Protein AF-A0A9D5BKA2-F1 (afdb_monomer_lite)

Structure (mmCIF, N/CA/C/O backbone):
data_AF-A0A9D5BKA2-F1
#
_entry.id   AF-A0A9D5BKA2-F1
#
loop_
_atom_site.group_PDB
_atom_site.id
_atom_site.type_symbol
_atom_site.label_atom_id
_atom_site.label_alt_id
_atom_site.label_comp_id
_atom_site.label_asym_id
_atom_site.label_entity_id
_atom_site.label_seq_id
_atom_site.pdbx_PDB_ins_code
_atom_site.Cartn_x
_atom_site.Cartn_y
_atom_site.Cartn_z
_atom_site.occupancy
_atom_site.B_iso_or_equiv
_atom_site.auth_seq_id
_atom_site.auth_comp_id
_atom_site.auth_asym_id
_atom_site.auth_atom_id
_atom_site.pdbx_PDB_model_num
ATOM 1 N N . MET A 1 1 ? -22.482 -7.334 3.522 1.00 53.81 1 MET A N 1
ATOM 2 C CA . MET A 1 1 ? -21.131 -7.820 3.884 1.00 53.81 1 MET A CA 1
ATOM 3 C C . MET A 1 1 ? -21.115 -8.220 5.360 1.00 53.81 1 MET A C 1
ATOM 5 O O . MET A 1 1 ? -22.038 -7.859 6.072 1.00 53.81 1 MET A O 1
ATOM 9 N N . VAL A 1 2 ? -20.106 -8.959 5.844 1.00 73.62 2 VAL A N 1
ATOM 10 C CA . VAL A 1 2 ? -20.026 -9.348 7.275 1.00 73.62 2 VAL A CA 1
ATOM 11 C C . VAL A 1 2 ? -19.609 -8.170 8.170 1.00 73.62 2 VAL A C 1
ATOM 13 O O . VAL A 1 2 ? -20.094 -8.058 9.287 1.00 73.62 2 VAL A O 1
ATOM 16 N N . LEU A 1 3 ? -18.772 -7.259 7.661 1.00 80.12 3 LEU A N 1
ATOM 17 C CA . LEU A 1 3 ? -18.246 -6.123 8.431 1.00 80.12 3 LEU A CA 1
ATOM 18 C C . LEU A 1 3 ? -19.264 -4.990 8.648 1.00 80.12 3 LEU A C 1
ATOM 20 O O . LEU A 1 3 ? -19.197 -4.318 9.663 1.00 80.12 3 LEU A O 1
ATOM 24 N N . GLU A 1 4 ? -20.224 -4.793 7.740 1.00 80.19 4 GLU A N 1
ATOM 25 C CA . GLU A 1 4 ? -21.201 -3.683 7.797 1.00 80.19 4 GLU A CA 1
ATOM 26 C C . GLU A 1 4 ? -22.179 -3.771 8.981 1.00 80.19 4 GLU A C 1
ATOM 28 O O . GLU A 1 4 ? -22.840 -2.790 9.300 1.00 80.19 4 GLU A O 1
ATOM 33 N N . ASN A 1 5 ? -22.285 -4.937 9.624 1.00 89.75 5 ASN A N 1
ATOM 34 C CA . ASN A 1 5 ? -23.173 -5.153 10.771 1.00 89.75 5 ASN A CA 1
ATOM 35 C C . ASN A 1 5 ? -22.469 -4.959 12.122 1.00 89.75 5 ASN A C 1
ATOM 37 O O . ASN A 1 5 ? -23.086 -5.172 13.165 1.00 89.75 5 ASN A O 1
ATOM 41 N N . LEU A 1 6 ? -21.174 -4.638 12.115 1.00 91.12 6 LEU A N 1
ATOM 42 C CA . LEU A 1 6 ? -20.388 -4.460 13.327 1.00 91.12 6 LEU A CA 1
ATOM 43 C C . LEU A 1 6 ? -20.334 -2.975 13.727 1.00 91.12 6 LEU A C 1
ATOM 45 O O . LEU A 1 6 ? -20.343 -2.109 12.852 1.00 91.12 6 LEU A O 1
ATOM 49 N N . PRO A 1 7 ? -20.240 -2.681 15.035 1.00 94.12 7 PRO A N 1
ATOM 50 C CA . PRO A 1 7 ? -19.815 -1.383 15.550 1.00 94.12 7 PRO A CA 1
ATOM 51 C C . PRO A 1 7 ? -18.541 -0.849 14.871 1.00 94.12 7 PRO A C 1
ATOM 53 O O . PRO A 1 7 ? -17.658 -1.619 14.487 1.00 94.12 7 PRO A O 1
ATOM 56 N N . GLU A 1 8 ? -18.452 0.473 14.724 1.00 89.69 8 GLU A N 1
ATOM 57 C CA . GLU A 1 8 ? -17.378 1.163 13.989 1.00 89.69 8 GLU A CA 1
ATOM 58 C C . GLU A 1 8 ? -15.977 0.886 14.559 1.00 89.69 8 GLU A C 1
ATOM 60 O O . GLU A 1 8 ? -15.025 0.667 13.807 1.00 89.69 8 GLU A O 1
ATOM 65 N N . ASP A 1 9 ? -15.862 0.811 15.882 1.00 89.94 9 ASP A N 1
ATOM 66 C CA . ASP A 1 9 ? -14.643 0.444 16.603 1.00 89.94 9 ASP A CA 1
ATOM 67 C C . ASP A 1 9 ? -14.179 -0.974 16.240 1.00 89.94 9 ASP A C 1
ATOM 69 O O . ASP A 1 9 ? -13.022 -1.177 15.869 1.00 89.94 9 ASP A O 1
ATOM 73 N N . LEU A 1 10 ? -15.097 -1.946 16.220 1.00 92.19 10 LEU A N 1
ATOM 74 C CA . LEU A 1 10 ? -14.775 -3.323 15.835 1.00 92.19 10 LEU A CA 1
ATOM 75 C C . LEU A 1 10 ? -14.386 -3.439 14.359 1.00 92.19 10 LEU A C 1
ATOM 77 O O . LEU A 1 10 ? -13.474 -4.197 14.019 1.00 92.19 10 LEU A O 1
ATOM 81 N N . VAL A 1 11 ? -15.049 -2.697 13.467 1.00 90.50 11 VAL A N 1
ATOM 82 C CA . VAL A 1 11 ? -14.658 -2.651 12.050 1.00 90.50 11 VAL A CA 1
ATOM 83 C C . VAL A 1 11 ? -13.240 -2.109 11.917 1.00 90.50 11 VAL A C 1
ATOM 85 O O . VAL A 1 11 ? -12.431 -2.704 11.202 1.00 90.50 11 VAL A O 1
ATOM 88 N N . THR A 1 12 ? -12.931 -1.026 12.626 1.00 89.19 12 THR A N 1
ATOM 89 C CA . THR A 1 12 ? -11.611 -0.389 12.623 1.00 89.19 12 THR A CA 1
ATOM 90 C C . THR A 1 12 ? -10.535 -1.353 13.112 1.00 89.19 12 THR A C 1
ATOM 92 O O . THR A 1 12 ? -9.537 -1.564 12.420 1.00 89.19 12 THR A O 1
ATOM 95 N N . ASP A 1 13 ? -10.760 -2.032 14.235 1.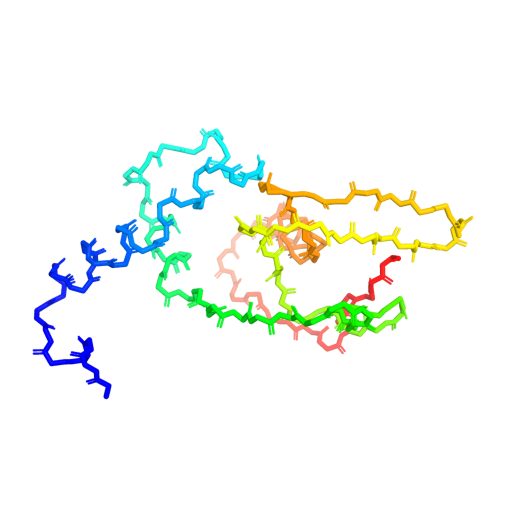00 91.12 13 ASP A N 1
ATOM 96 C CA . ASP A 1 13 ? -9.796 -2.981 14.796 1.00 91.12 13 ASP A CA 1
ATOM 97 C C . ASP A 1 13 ? -9.572 -4.196 13.886 1.00 91.12 13 ASP A C 1
ATOM 99 O O . ASP A 1 13 ? -8.431 -4.616 13.655 1.00 91.12 13 ASP A O 1
ATOM 103 N N . ILE A 1 14 ? -10.637 -4.728 13.277 1.00 92.06 14 ILE A N 1
ATOM 104 C CA . ILE A 1 14 ? -10.518 -5.805 12.286 1.00 92.06 14 ILE A CA 1
ATOM 105 C C . ILE A 1 14 ? -9.728 -5.323 11.063 1.00 92.06 14 ILE A C 1
ATOM 107 O O . ILE A 1 14 ? -8.851 -6.041 10.576 1.00 92.06 14 ILE A O 1
ATOM 111 N N . ARG A 1 15 ? -9.990 -4.109 10.564 1.00 90.94 15 ARG A N 1
ATOM 112 C CA . ARG A 1 15 ? -9.250 -3.516 9.437 1.00 90.94 15 ARG A CA 1
ATOM 113 C C . ARG A 1 15 ? -7.774 -3.336 9.782 1.00 90.94 15 ARG A C 1
ATOM 115 O O . ARG A 1 15 ? -6.929 -3.739 8.983 1.00 90.94 15 ARG A O 1
ATOM 122 N N . ARG A 1 16 ? -7.446 -2.805 10.963 1.00 91.88 16 ARG A N 1
ATOM 123 C CA . ARG A 1 16 ? -6.063 -2.683 11.457 1.00 91.88 16 ARG A CA 1
ATOM 124 C C . ARG A 1 16 ? -5.368 -4.035 11.499 1.00 91.88 16 ARG A C 1
ATOM 126 O O . ARG A 1 16 ? -4.253 -4.158 10.995 1.00 91.88 16 ARG A O 1
ATOM 133 N N . HIS A 1 17 ? -6.045 -5.068 11.995 1.00 91.12 17 HIS A N 1
ATOM 134 C CA . HIS A 1 17 ? -5.491 -6.416 12.035 1.00 91.12 17 HIS A CA 1
ATOM 135 C C . HIS A 1 17 ? -5.237 -6.998 10.633 1.00 91.12 17 HIS A C 1
ATOM 137 O O . HIS A 1 17 ? -4.142 -7.497 10.355 1.00 91.12 17 HIS A O 1
ATOM 143 N N . LEU A 1 18 ? -6.227 -6.916 9.737 1.00 90.06 18 LEU A N 1
ATOM 144 C CA . LEU A 1 18 ? -6.141 -7.437 8.366 1.00 90.06 18 LEU A CA 1
ATOM 145 C C . LEU A 1 18 ? -5.070 -6.716 7.540 1.00 90.06 18 LEU A C 1
ATOM 147 O O . LEU A 1 18 ? -4.329 -7.342 6.782 1.00 90.06 18 LEU A O 1
ATOM 151 N N . PHE A 1 19 ? -4.970 -5.401 7.712 1.00 91.94 19 PHE A N 1
ATOM 152 C CA . PHE A 1 19 ? -4.114 -4.520 6.926 1.00 91.94 19 PHE A CA 1
ATOM 153 C C . PHE A 1 19 ? -2.903 -4.011 7.723 1.00 91.94 19 PHE A C 1
ATOM 155 O O . PHE A 1 19 ? -2.324 -2.975 7.395 1.00 91.94 19 PHE A O 1
ATOM 162 N N . LYS A 1 20 ? -2.440 -4.763 8.731 1.00 89.88 20 LYS 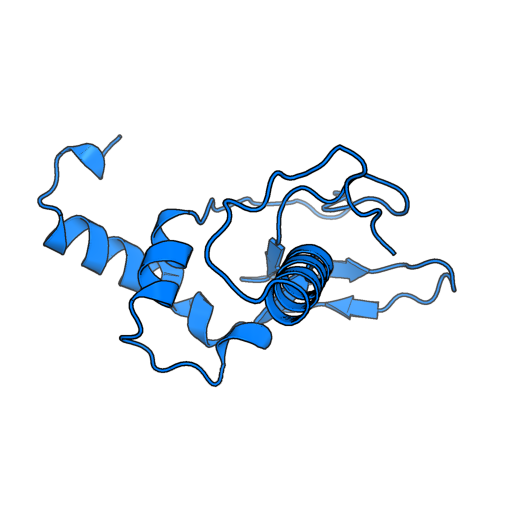A N 1
ATOM 163 C CA . LYS A 1 20 ? -1.231 -4.428 9.511 1.00 89.88 20 LYS A CA 1
ATOM 164 C C . LYS A 1 20 ? 0.031 -4.268 8.656 1.00 89.88 20 LYS A C 1
ATOM 166 O O . LYS A 1 20 ? 0.990 -3.621 9.062 1.00 89.88 20 LYS A O 1
ATOM 171 N N . PHE A 1 21 ? 0.039 -4.847 7.451 1.00 90.38 21 PHE A N 1
ATOM 172 C CA . PHE A 1 21 ? 1.151 -4.718 6.510 1.00 90.38 21 PHE A CA 1
ATOM 173 C C . PHE A 1 21 ? 1.342 -3.289 5.994 1.00 90.38 21 PHE A C 1
ATOM 175 O O . PHE A 1 21 ? 2.417 -3.001 5.486 1.00 90.38 21 PHE A O 1
ATOM 182 N N . VAL A 1 22 ? 0.343 -2.401 6.097 1.00 92.44 22 VAL A N 1
ATOM 183 C CA . VAL A 1 22 ? 0.424 -1.032 5.554 1.00 92.44 22 VAL A CA 1
ATOM 184 C C . VAL A 1 22 ? 1.672 -0.309 6.064 1.00 92.44 22 VAL A C 1
ATOM 186 O O . VAL A 1 22 ? 2.377 0.308 5.277 1.00 92.44 22 VAL A O 1
ATOM 189 N N . LYS A 1 23 ? 2.037 -0.492 7.338 1.00 91.12 23 LYS A N 1
ATOM 190 C CA . LYS A 1 23 ? 3.261 0.074 7.935 1.00 91.12 23 LYS A CA 1
ATOM 191 C C . LYS A 1 23 ? 4.569 -0.510 7.395 1.00 91.12 23 LYS A C 1
ATOM 193 O O . LYS A 1 23 ? 5.620 0.099 7.562 1.00 91.12 23 LYS A O 1
ATOM 198 N N . LYS A 1 24 ? 4.521 -1.684 6.766 1.00 91.44 24 LYS A N 1
ATOM 199 C CA . LYS A 1 24 ? 5.670 -2.291 6.083 1.00 91.44 24 LYS A CA 1
ATOM 200 C C . LYS A 1 24 ? 5.860 -1.753 4.667 1.00 91.44 24 LYS A C 1
ATOM 202 O O . LYS A 1 24 ? 6.915 -1.979 4.086 1.00 91.44 24 LYS A O 1
ATOM 207 N N . VAL A 1 25 ? 4.853 -1.082 4.103 1.00 93.12 25 VAL A N 1
ATOM 208 C CA . VAL A 1 25 ? 4.987 -0.453 2.790 1.00 93.12 25 VAL A CA 1
ATOM 209 C C . VAL A 1 25 ? 5.933 0.730 2.924 1.00 93.12 25 VAL A C 1
ATOM 211 O O . VAL A 1 25 ? 5.729 1.596 3.777 1.00 93.12 25 VAL A O 1
ATOM 214 N N . ARG A 1 26 ? 6.958 0.781 2.068 1.00 90.88 26 ARG A N 1
ATOM 215 C CA . ARG A 1 26 ? 8.059 1.750 2.175 1.00 90.88 26 ARG A CA 1
ATOM 216 C C . ARG A 1 26 ? 7.591 3.205 2.272 1.00 90.88 26 ARG A C 1
ATOM 218 O O . ARG A 1 26 ? 8.182 3.981 3.013 1.00 90.88 26 ARG A O 1
ATOM 225 N N . ILE A 1 27 ? 6.514 3.567 1.579 1.00 89.56 27 ILE A N 1
ATOM 226 C CA . ILE A 1 27 ? 6.004 4.946 1.558 1.00 89.56 27 ILE A CA 1
ATOM 227 C C . ILE A 1 27 ? 5.361 5.370 2.890 1.00 89.56 27 ILE A C 1
ATOM 229 O O . ILE A 1 27 ? 5.283 6.557 3.182 1.00 89.56 27 ILE A O 1
ATOM 233 N N . PHE A 1 28 ? 4.913 4.407 3.703 1.00 90.62 28 PHE A N 1
ATOM 234 C CA . PHE A 1 28 ? 4.245 4.641 4.988 1.00 90.62 28 PHE A CA 1
ATOM 235 C C . PHE A 1 28 ? 5.122 4.272 6.191 1.00 90.62 28 PHE A C 1
ATOM 237 O O . PHE A 1 28 ? 4.685 4.401 7.335 1.00 90.62 28 PHE A O 1
ATOM 244 N N . SER A 1 29 ? 6.357 3.802 5.974 1.00 89.56 29 SER A N 1
ATOM 245 C CA . SER A 1 29 ? 7.176 3.221 7.046 1.00 89.56 29 SER A CA 1
ATOM 246 C C . SER A 1 29 ? 7.484 4.207 8.175 1.00 89.56 29 SER A C 1
ATOM 248 O O . SER A 1 29 ? 7.588 3.799 9.332 1.00 89.56 29 SER A O 1
ATOM 250 N N . LEU A 1 30 ? 7.589 5.497 7.842 1.00 90.06 30 LEU A N 1
ATOM 251 C CA . LEU A 1 30 ? 7.913 6.587 8.767 1.00 90.06 30 LEU A CA 1
ATOM 252 C C . LEU A 1 30 ? 6.698 7.185 9.501 1.00 90.06 30 LEU A C 1
ATOM 254 O O . LEU A 1 30 ? 6.899 8.010 10.380 1.00 90.06 30 LEU A O 1
ATOM 258 N N . MET A 1 31 ? 5.465 6.810 9.149 1.00 90.56 31 MET A N 1
ATOM 259 C CA . MET A 1 31 ? 4.245 7.361 9.768 1.00 90.56 31 MET A CA 1
ATOM 260 C C . MET A 1 31 ? 3.899 6.603 11.048 1.00 90.56 31 MET A C 1
ATOM 262 O O . MET A 1 31 ? 4.022 5.386 11.029 1.00 90.56 31 MET A O 1
ATOM 266 N N . ASP A 1 32 ? 3.433 7.231 12.126 1.00 90.75 32 ASP A N 1
ATOM 267 C CA . ASP A 1 32 ? 3.075 6.490 13.349 1.00 90.75 32 ASP A CA 1
ATOM 268 C C . ASP A 1 32 ? 1.896 5.519 13.124 1.00 90.75 32 ASP A C 1
ATOM 270 O O . ASP A 1 32 ? 1.058 5.727 12.251 1.00 90.75 32 ASP A O 1
ATOM 274 N N . GLU A 1 33 ? 1.854 4.398 13.858 1.00 83.38 33 GLU A N 1
ATOM 275 C CA . GLU A 1 33 ? 0.876 3.313 13.621 1.00 83.38 33 GLU A CA 1
ATOM 276 C C . GLU A 1 33 ? -0.586 3.751 13.811 1.00 83.38 33 GLU A C 1
ATOM 278 O O . GLU A 1 33 ? -1.465 3.297 13.062 1.00 83.38 33 GLU A O 1
ATOM 283 N N . ASP A 1 34 ? -0.789 4.657 14.769 1.00 82.94 34 ASP A N 1
ATOM 284 C CA . ASP A 1 34 ? -2.077 5.208 15.194 1.00 82.94 34 ASP A CA 1
ATOM 285 C C . ASP A 1 34 ? -2.451 6.503 14.452 1.00 82.94 34 ASP A C 1
ATOM 287 O O . ASP A 1 34 ? -3.402 7.190 14.826 1.00 82.94 34 ASP A O 1
ATOM 291 N N . GLU A 1 35 ? -1.719 6.856 13.389 1.00 88.00 35 GLU A N 1
ATOM 292 C CA . GLU A 1 35 ? -2.061 8.010 12.560 1.00 88.00 35 GLU A CA 1
ATOM 293 C C . GLU A 1 35 ? -3.398 7.778 11.828 1.00 88.00 35 GLU A C 1
ATOM 295 O O . GLU A 1 35 ? -3.515 6.807 11.066 1.00 88.00 35 GLU A O 1
ATOM 300 N N . PRO A 1 36 ? -4.399 8.677 11.960 1.00 89.25 36 PRO A N 1
ATOM 301 C CA . PRO A 1 36 ? -5.735 8.500 11.373 1.00 89.25 36 PRO A CA 1
ATOM 302 C C . PRO A 1 36 ? -5.736 8.262 9.858 1.00 89.25 36 PRO A C 1
ATOM 304 O O . PRO A 1 36 ? -6.631 7.624 9.303 1.00 89.25 36 PRO A O 1
ATOM 307 N N . ILE A 1 37 ? -4.715 8.759 9.158 1.00 89.00 37 ILE A N 1
ATOM 308 C CA . ILE A 1 37 ? -4.547 8.539 7.720 1.00 89.00 37 ILE A CA 1
ATOM 309 C C . ILE A 1 37 ? -4.294 7.068 7.371 1.00 89.00 37 ILE A C 1
ATOM 311 O O . ILE A 1 37 ? -4.752 6.609 6.324 1.00 89.00 37 ILE A O 1
ATOM 315 N N . LEU A 1 38 ? -3.614 6.308 8.236 1.00 92.12 38 LEU A N 1
ATOM 316 C CA . LEU A 1 38 ? -3.404 4.880 8.017 1.00 92.12 38 LEU A CA 1
ATOM 317 C C . LEU A 1 38 ? -4.718 4.117 8.144 1.00 92.12 38 LEU A C 1
ATOM 319 O O . LEU A 1 38 ? -4.961 3.217 7.344 1.00 92.12 38 LEU A O 1
ATOM 323 N N . ASP A 1 39 ? -5.592 4.503 9.072 1.00 91.50 39 ASP A N 1
ATOM 324 C CA . ASP A 1 39 ? -6.939 3.932 9.166 1.00 91.50 39 ASP A CA 1
ATOM 325 C C . ASP A 1 39 ? -7.766 4.243 7.916 1.00 91.50 39 ASP A C 1
ATOM 327 O O . ASP A 1 39 ? -8.286 3.320 7.287 1.00 91.50 39 ASP A O 1
ATOM 331 N N . ALA A 1 40 ? -7.747 5.492 7.441 1.00 91.69 40 ALA A N 1
ATOM 332 C CA . ALA A 1 40 ? -8.410 5.871 6.191 1.00 91.69 40 ALA A CA 1
ATOM 333 C C . ALA A 1 40 ? -7.885 5.090 4.965 1.00 91.69 40 ALA A C 1
ATOM 335 O O . ALA A 1 40 ? -8.641 4.776 4.040 1.00 91.69 40 ALA A O 1
ATOM 336 N N . ILE A 1 41 ? -6.591 4.748 4.940 1.00 91.69 41 ILE A N 1
ATOM 337 C CA . ILE A 1 41 ? -6.016 3.868 3.914 1.00 91.69 41 ILE A CA 1
ATOM 338 C C . ILE A 1 41 ? -6.558 2.445 4.084 1.00 91.69 41 ILE A C 1
ATOM 340 O O . ILE A 1 41 ? -7.096 1.890 3.126 1.00 91.69 41 ILE A O 1
ATOM 344 N N . ARG A 1 42 ? -6.467 1.861 5.288 1.00 91.75 42 ARG A N 1
ATOM 345 C CA . ARG A 1 42 ? -6.937 0.495 5.605 1.00 91.75 42 ARG A CA 1
ATOM 346 C C . ARG A 1 42 ? -8.420 0.303 5.260 1.00 91.75 42 ARG A C 1
ATOM 348 O O . ARG A 1 42 ? -8.821 -0.763 4.787 1.00 91.75 42 ARG A O 1
ATOM 355 N N . GLU A 1 43 ? -9.233 1.340 5.422 1.00 89.81 43 GLU A N 1
ATOM 356 C CA . GLU A 1 43 ? -10.648 1.367 5.039 1.00 89.81 43 GLU A CA 1
ATOM 357 C C . GLU A 1 43 ? -10.890 1.313 3.522 1.00 89.81 43 GLU A C 1
ATOM 359 O O . GLU A 1 43 ? -11.901 0.766 3.068 1.00 89.81 43 GLU A O 1
ATOM 364 N N . ARG A 1 44 ? -9.958 1.826 2.716 1.00 90.69 44 ARG A N 1
ATOM 365 C CA . ARG A 1 44 ? -10.076 1.886 1.249 1.00 90.69 44 ARG A CA 1
ATOM 366 C C . ARG A 1 44 ? -9.357 0.753 0.522 1.00 90.69 44 ARG A C 1
ATOM 368 O O . ARG A 1 44 ? -9.517 0.613 -0.690 1.00 90.69 44 ARG A O 1
ATOM 375 N N . LEU A 1 45 ? -8.578 -0.062 1.232 1.00 92.25 45 LEU A N 1
ATOM 376 C CA . LEU A 1 45 ? -7.867 -1.189 0.637 1.00 92.25 45 LEU A CA 1
ATOM 377 C C . LEU A 1 45 ? -8.817 -2.292 0.165 1.00 92.25 45 LEU A C 1
ATOM 379 O O . LEU A 1 45 ? -9.738 -2.705 0.868 1.00 92.25 45 LEU A O 1
ATOM 383 N N . VAL A 1 46 ? -8.513 -2.826 -1.018 1.00 91.25 46 VAL A N 1
ATOM 384 C CA . VAL A 1 46 ? -9.176 -3.995 -1.598 1.00 91.25 46 VAL A CA 1
ATOM 385 C C . VAL A 1 46 ? -8.120 -5.057 -1.876 1.00 91.25 46 VAL A C 1
ATOM 387 O O . VAL A 1 46 ? -7.213 -4.856 -2.686 1.00 91.25 46 VAL A O 1
ATOM 390 N N . GLN A 1 47 ? -8.231 -6.207 -1.211 1.00 90.19 47 GLN A N 1
ATOM 391 C CA . GLN A 1 47 ? -7.318 -7.322 -1.438 1.00 90.19 47 GLN A CA 1
ATOM 392 C C . GLN A 1 47 ? -7.579 -7.945 -2.815 1.00 90.19 47 GLN A C 1
ATOM 394 O O . GLN A 1 47 ? -8.698 -8.340 -3.126 1.00 90.19 47 GLN A O 1
ATOM 399 N N . THR A 1 48 ? -6.533 -8.055 -3.635 1.00 93.12 48 THR A N 1
ATOM 400 C CA . THR A 1 48 ? -6.600 -8.671 -4.968 1.00 93.12 48 THR A CA 1
ATOM 401 C C . THR A 1 48 ? -5.492 -9.710 -5.107 1.00 93.12 48 THR A C 1
ATOM 403 O O . THR A 1 48 ? -4.359 -9.460 -4.703 1.00 93.12 48 THR A O 1
ATOM 406 N N . THR A 1 49 ? -5.809 -10.874 -5.679 1.00 95.31 49 THR A N 1
ATOM 407 C CA . THR A 1 49 ? -4.828 -11.936 -5.956 1.00 95.31 49 THR A CA 1
ATOM 408 C C . THR A 1 49 ? -4.587 -12.030 -7.455 1.00 95.31 49 THR A C 1
ATOM 410 O O . THR A 1 49 ? -5.538 -12.062 -8.231 1.00 95.31 49 THR A O 1
ATOM 413 N N . TYR A 1 50 ? -3.319 -12.111 -7.848 1.00 95.25 50 TYR A N 1
ATOM 414 C CA . TYR A 1 50 ? -2.898 -12.283 -9.234 1.00 95.25 50 TYR A CA 1
ATOM 415 C C . TYR A 1 50 ? -2.150 -13.606 -9.394 1.00 95.25 50 TYR A C 1
ATOM 417 O O . TYR A 1 50 ? -1.469 -14.063 -8.474 1.00 95.25 50 TYR A O 1
ATOM 425 N N . ILE A 1 51 ? -2.270 -14.212 -10.573 1.00 96.12 51 ILE A N 1
ATOM 426 C CA . ILE A 1 51 ? -1.520 -15.416 -10.946 1.00 96.12 51 ILE A CA 1
ATOM 427 C C . ILE A 1 51 ? -0.292 -15.041 -11.780 1.00 96.12 51 ILE A C 1
ATOM 429 O O . ILE A 1 51 ? -0.242 -13.964 -12.379 1.00 96.12 51 ILE A O 1
ATOM 433 N N . LYS A 1 52 ? 0.694 -15.940 -11.860 1.00 95.75 52 LYS A N 1
ATOM 434 C CA . LYS A 1 52 ? 1.900 -15.736 -12.676 1.00 95.75 52 LYS A CA 1
ATOM 435 C C . LYS A 1 52 ? 1.532 -15.357 -14.120 1.00 95.75 52 LYS A C 1
ATOM 437 O O . LYS A 1 52 ? 0.684 -16.004 -14.726 1.00 95.75 52 LYS A O 1
ATOM 442 N N . GLY A 1 53 ? 2.182 -14.322 -14.654 1.00 93.19 53 GLY A N 1
ATOM 443 C CA . GLY A 1 53 ? 1.926 -13.791 -16.001 1.00 93.19 53 GLY A CA 1
ATOM 444 C C . GLY A 1 53 ? 0.787 -12.766 -16.086 1.00 93.19 53 GLY A C 1
ATOM 445 O O . GLY A 1 53 ? 0.580 -12.184 -17.148 1.00 93.19 53 GLY A O 1
ATOM 446 N N . SER A 1 54 ? 0.067 -12.506 -14.988 1.00 95.06 54 SER A N 1
ATOM 447 C CA . SER A 1 54 ? -0.918 -11.419 -14.938 1.00 95.06 54 SER A CA 1
ATOM 448 C C . SER A 1 54 ? -0.230 -10.056 -15.005 1.00 95.06 54 SER A C 1
ATOM 450 O O . SER A 1 54 ? 0.801 -9.851 -14.367 1.00 95.06 54 SER A O 1
ATOM 452 N N . LYS A 1 55 ? -0.840 -9.102 -15.714 1.00 92.06 55 LYS A N 1
ATOM 453 C CA . LYS A 1 55 ? -0.426 -7.694 -15.691 1.00 92.06 55 LYS A CA 1
ATOM 454 C C . LYS A 1 55 ? -1.224 -6.941 -14.631 1.00 92.06 55 LYS A C 1
ATOM 456 O O . LYS A 1 55 ? -2.452 -6.979 -14.648 1.00 92.06 55 LYS A O 1
ATOM 461 N N . VAL A 1 56 ? -0.525 -6.272 -13.718 1.00 93.12 56 VAL A N 1
ATOM 462 C CA . VAL A 1 56 ? -1.142 -5.474 -12.643 1.00 93.12 56 VAL A CA 1
ATOM 463 C C . VAL A 1 56 ? -1.384 -4.038 -13.105 1.00 93.12 56 VAL A C 1
ATOM 465 O O . VAL A 1 56 ? -2.487 -3.518 -12.952 1.00 93.12 56 VAL A O 1
ATOM 468 N N . LEU A 1 57 ? -0.363 -3.439 -13.717 1.00 91.12 57 LEU A N 1
ATOM 469 C CA . LEU A 1 57 ? -0.403 -2.176 -14.450 1.00 91.12 57 LEU A CA 1
ATOM 470 C C . LEU A 1 57 ? 0.202 -2.416 -15.840 1.00 91.12 57 LEU A C 1
ATOM 472 O O . LEU A 1 57 ? 0.859 -3.433 -16.073 1.00 91.12 57 LEU A O 1
ATOM 476 N N . SER A 1 58 ? -0.084 -1.532 -16.791 1.00 88.69 58 SER A N 1
ATOM 477 C CA . SER A 1 58 ? 0.479 -1.595 -18.143 1.00 88.69 58 SER A CA 1
ATOM 478 C C . SER A 1 58 ? 1.102 -0.253 -18.478 1.00 88.69 58 SER A C 1
ATOM 480 O O . SER A 1 58 ? 0.436 0.766 -18.305 1.00 88.69 58 SER A O 1
ATOM 482 N N . GLN A 1 59 ? 2.336 -0.275 -18.980 1.00 85.19 59 GLN A N 1
ATOM 483 C CA . GLN A 1 59 ? 3.049 0.907 -19.461 1.00 85.19 59 GLN A CA 1
ATOM 484 C C . GLN A 1 59 ? 2.189 1.728 -20.430 1.00 85.19 59 GLN A C 1
ATOM 486 O O . GLN A 1 59 ? 1.493 1.165 -21.283 1.00 85.19 59 GLN A O 1
ATOM 491 N N . GLY A 1 60 ? 2.204 3.053 -20.269 1.00 82.19 60 GLY A N 1
ATOM 492 C CA . GLY A 1 60 ? 1.368 3.982 -21.037 1.00 82.19 60 GLY A CA 1
ATOM 493 C C . GLY A 1 60 ? -0.132 3.905 -20.710 1.00 82.19 60 GLY A C 1
ATOM 494 O O . GLY A 1 60 ? -0.923 4.700 -21.216 1.00 82.19 60 GLY A O 1
ATOM 495 N N . GLY A 1 61 ? -0.546 2.956 -19.868 1.00 85.75 61 GLY A N 1
ATOM 496 C CA . GLY A 1 61 ? -1.908 2.815 -19.380 1.00 85.75 61 GLY A CA 1
ATOM 497 C C . GLY A 1 61 ? -2.214 3.800 -18.259 1.00 85.75 61 GLY A C 1
ATOM 498 O O . GLY A 1 61 ? -1.323 4.243 -17.538 1.00 85.75 61 GLY A O 1
ATOM 499 N N . LEU A 1 62 ? -3.498 4.117 -18.102 1.00 87.25 62 LEU A N 1
ATOM 500 C CA . LEU A 1 62 ? -3.969 5.036 -17.075 1.00 87.25 62 LEU A CA 1
ATOM 501 C C . LEU A 1 62 ? -3.781 4.452 -15.671 1.00 87.25 62 LEU A C 1
ATOM 503 O O . LEU A 1 62 ? -4.303 3.380 -15.353 1.00 87.25 62 LEU A O 1
ATOM 507 N N . VAL A 1 63 ? -3.121 5.203 -14.805 1.00 88.81 63 VAL A N 1
ATOM 508 C CA . VAL A 1 63 ? -2.904 4.844 -13.410 1.00 88.81 63 VAL A CA 1
ATOM 509 C C . VAL A 1 63 ? -4.078 5.391 -12.613 1.00 88.81 63 VAL A C 1
ATOM 511 O O . VAL A 1 63 ? -4.289 6.596 -12.517 1.00 88.81 63 VAL A O 1
ATOM 514 N N . GLN A 1 64 ? -4.897 4.488 -12.078 1.00 86.81 64 GLN A N 1
ATOM 515 C CA . GLN A 1 64 ? -6.113 4.841 -11.330 1.00 86.81 64 GLN A CA 1
ATOM 516 C C . GLN A 1 64 ? -6.076 4.380 -9.873 1.00 86.81 64 GLN A C 1
ATOM 518 O O . GLN A 1 64 ? -6.924 4.775 -9.074 1.00 86.81 64 GLN A O 1
ATOM 523 N N . LYS A 1 65 ? -5.124 3.511 -9.529 1.00 90.88 65 LYS A N 1
ATOM 524 C CA . LYS A 1 65 ? -4.988 2.919 -8.20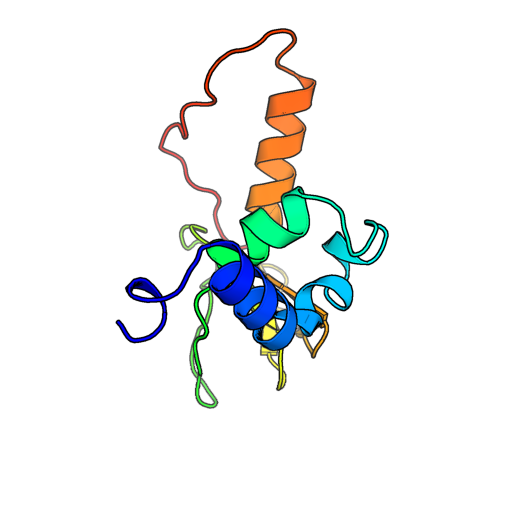2 1.00 90.88 65 LYS A CA 1
ATOM 525 C C . LYS A 1 65 ? -3.521 2.689 -7.879 1.00 90.88 65 LYS A C 1
ATOM 527 O O . LYS A 1 65 ? -2.757 2.278 -8.748 1.00 90.88 65 LYS A O 1
ATOM 532 N N . MET A 1 66 ? -3.178 2.891 -6.614 1.00 92.75 66 MET A N 1
ATOM 533 C CA . MET A 1 66 ? -1.927 2.397 -6.053 1.00 92.75 66 MET A CA 1
ATOM 534 C C . MET A 1 66 ? -2.081 0.917 -5.709 1.00 92.75 66 MET A C 1
ATOM 536 O O . MET A 1 66 ? -3.149 0.480 -5.270 1.00 92.75 66 MET A O 1
ATOM 540 N N . VAL A 1 67 ? -1.019 0.143 -5.906 1.00 94.06 67 VAL A N 1
ATOM 541 C CA . VAL A 1 67 ? -0.975 -1.279 -5.563 1.00 94.06 67 VAL A CA 1
ATOM 542 C C . VAL A 1 67 ? 0.153 -1.508 -4.575 1.00 94.06 67 VAL A C 1
ATOM 544 O O . VAL A 1 67 ? 1.288 -1.136 -4.841 1.00 94.06 67 VAL A O 1
ATOM 547 N N . PHE A 1 68 ? -0.160 -2.148 -3.452 1.00 95.06 68 PHE A N 1
ATOM 548 C CA . PHE A 1 68 ? 0.817 -2.527 -2.436 1.00 95.06 68 PHE A CA 1
ATOM 549 C C . PHE A 1 68 ? 1.071 -4.028 -2.501 1.00 95.06 68 PHE A C 1
ATOM 551 O O . PHE A 1 68 ? 0.128 -4.828 -2.488 1.00 95.06 68 PHE A O 1
ATOM 558 N N . ILE A 1 69 ? 2.339 -4.423 -2.566 1.00 95.06 69 ILE A N 1
ATOM 559 C CA . ILE A 1 69 ? 2.718 -5.828 -2.668 1.00 95.06 69 ILE A CA 1
ATOM 560 C C . ILE A 1 69 ? 2.802 -6.398 -1.254 1.00 95.06 69 ILE A C 1
ATOM 562 O O . ILE A 1 69 ? 3.735 -6.144 -0.499 1.00 95.06 69 ILE A O 1
ATOM 566 N N . VAL A 1 70 ? 1.785 -7.176 -0.887 1.00 93.06 70 VAL A N 1
ATOM 567 C CA . VAL A 1 70 ? 1.681 -7.804 0.444 1.00 93.06 70 VAL A CA 1
ATOM 568 C C . VAL A 1 70 ? 2.385 -9.155 0.487 1.00 93.06 70 VAL A C 1
ATOM 570 O O . VAL A 1 70 ? 2.842 -9.595 1.535 1.00 93.06 70 VAL A O 1
ATOM 573 N N . ARG A 1 71 ? 2.420 -9.856 -0.649 1.00 92.94 71 ARG A N 1
ATOM 574 C CA . ARG A 1 71 ? 3.037 -11.175 -0.777 1.00 92.94 71 ARG A CA 1
ATOM 575 C C . ARG A 1 71 ? 3.341 -11.472 -2.238 1.00 92.94 71 ARG A C 1
ATOM 577 O O . ARG A 1 71 ? 2.508 -11.216 -3.104 1.00 92.94 71 ARG A O 1
ATOM 584 N N . GLY A 1 72 ? 4.475 -12.121 -2.481 1.00 94.12 72 GLY A N 1
ATOM 585 C CA . GLY A 1 72 ? 4.902 -12.543 -3.814 1.00 94.12 72 GLY A CA 1
ATOM 586 C C . GLY A 1 72 ? 5.956 -11.616 -4.409 1.00 94.12 72 GLY A C 1
ATOM 587 O O . GLY A 1 72 ? 6.584 -10.840 -3.693 1.00 94.12 72 GLY A O 1
ATOM 588 N N . LYS A 1 73 ? 6.177 -11.755 -5.717 1.00 95.06 73 LYS A N 1
ATOM 589 C CA . LYS A 1 73 ? 7.132 -10.950 -6.482 1.00 95.06 73 LYS A CA 1
ATOM 590 C C . LYS A 1 73 ? 6.487 -10.491 -7.780 1.00 95.06 73 LYS A C 1
ATOM 592 O O . LYS A 1 73 ? 5.747 -11.262 -8.396 1.00 95.06 73 LYS A O 1
ATOM 597 N N . LEU A 1 74 ? 6.772 -9.258 -8.166 1.00 94.81 74 LEU A N 1
ATOM 598 C CA . LEU A 1 74 ? 6.372 -8.657 -9.431 1.00 94.81 74 LEU A CA 1
ATOM 599 C C . LEU A 1 74 ? 7.632 -8.196 -10.170 1.00 94.81 74 LEU A C 1
ATOM 601 O O . LEU A 1 74 ? 8.684 -8.001 -9.564 1.00 94.81 74 LEU A O 1
ATOM 605 N N . GLU A 1 75 ? 7.508 -8.005 -11.475 1.00 94.62 75 GLU A N 1
ATOM 606 C CA . GLU A 1 75 ? 8.518 -7.335 -12.290 1.00 94.62 75 GLU A CA 1
ATOM 607 C C . GLU A 1 75 ? 7.882 -6.076 -12.874 1.00 94.62 75 GLU A C 1
ATOM 609 O O . GLU A 1 75 ? 6.794 -6.141 -13.452 1.00 94.62 75 GLU A O 1
ATOM 614 N N . SER A 1 76 ? 8.548 -4.940 -12.692 1.00 92.00 76 SER A N 1
ATOM 615 C CA . SER A 1 76 ? 8.235 -3.697 -13.388 1.00 92.00 76 SER A CA 1
ATOM 616 C C . SER A 1 76 ? 9.160 -3.564 -14.588 1.00 92.00 76 SER A C 1
ATOM 618 O O . SER A 1 76 ? 10.352 -3.839 -14.475 1.00 92.00 76 SER A O 1
ATOM 620 N N . ILE A 1 77 ? 8.617 -3.181 -15.739 1.00 89.88 77 ILE A N 1
ATOM 621 C CA . ILE A 1 77 ? 9.377 -2.987 -16.974 1.00 89.88 77 ILE A CA 1
ATOM 622 C C . ILE A 1 77 ? 8.934 -1.644 -17.540 1.00 89.88 77 ILE A C 1
ATOM 624 O O . ILE A 1 77 ? 7.827 -1.551 -18.071 1.00 89.88 77 ILE A O 1
ATOM 628 N N . GLY A 1 78 ? 9.789 -0.635 -17.380 1.00 84.88 78 GLY A N 1
ATOM 629 C CA . GLY A 1 78 ? 9.539 0.718 -17.866 1.00 84.88 78 GLY A CA 1
ATOM 630 C C . GLY A 1 78 ? 10.051 0.941 -19.290 1.00 84.88 78 GLY A C 1
ATOM 631 O O . GLY A 1 78 ? 10.324 -0.003 -20.040 1.00 84.88 78 GLY A O 1
ATOM 632 N N . GLU A 1 79 ? 10.177 2.207 -19.691 1.00 84.50 79 GLU A N 1
ATOM 633 C CA . GLU A 1 79 ? 10.591 2.601 -21.052 1.00 84.50 79 GLU A CA 1
ATOM 634 C C . GLU A 1 79 ? 11.994 2.111 -21.428 1.00 84.50 79 GLU A C 1
ATOM 636 O O . GLU A 1 79 ? 12.242 1.744 -22.580 1.00 84.50 79 GLU A O 1
ATOM 641 N N . ASP A 1 80 ? 12.894 2.041 -20.448 1.00 86.56 80 ASP A N 1
ATOM 642 C CA . ASP A 1 80 ? 14.260 1.537 -20.605 1.00 86.56 80 ASP A CA 1
ATOM 643 C C . ASP A 1 80 ? 14.326 0.015 -20.839 1.00 86.56 80 ASP A C 1
ATOM 645 O O . ASP A 1 80 ? 15.381 -0.516 -21.194 1.00 86.56 80 ASP A O 1
ATOM 649 N N . ARG A 1 81 ? 13.188 -0.683 -20.698 1.00 87.38 81 ARG A N 1
ATOM 650 C CA . ARG A 1 81 ? 13.034 -2.140 -20.803 1.00 87.38 81 ARG A CA 1
ATOM 651 C C . ARG A 1 81 ? 13.903 -2.921 -19.819 1.00 87.38 81 ARG A C 1
ATOM 653 O O . ARG A 1 81 ? 14.149 -4.108 -20.047 1.00 87.38 81 ARG A O 1
ATOM 660 N N . ILE A 1 82 ? 14.352 -2.288 -18.737 1.00 90.06 82 ILE A N 1
ATOM 661 C CA . ILE A 1 82 ? 15.135 -2.940 -17.691 1.00 90.06 82 ILE A CA 1
ATOM 662 C C . ILE A 1 82 ? 14.160 -3.482 -16.640 1.00 90.06 82 ILE A C 1
ATOM 664 O O . ILE A 1 82 ? 13.448 -2.704 -16.005 1.00 90.06 82 ILE A O 1
ATOM 668 N N . PRO A 1 83 ? 14.097 -4.810 -16.425 1.00 90.56 83 PRO A N 1
ATOM 669 C CA . PRO A 1 83 ? 13.224 -5.368 -15.406 1.00 90.56 83 PRO A CA 1
ATOM 670 C C . PRO A 1 83 ? 13.705 -4.991 -14.004 1.00 90.56 83 PRO A C 1
ATOM 672 O O . PRO A 1 83 ? 14.837 -5.288 -13.617 1.00 90.56 83 PRO A O 1
ATOM 675 N N . VAL A 1 84 ? 12.814 -4.401 -13.214 1.00 93.00 84 VAL A N 1
ATOM 676 C CA . VAL A 1 84 ? 13.012 -4.140 -11.788 1.00 93.00 84 VAL A CA 1
ATOM 677 C C . VAL A 1 84 ? 12.156 -5.118 -10.994 1.00 93.00 84 VAL A C 1
ATOM 679 O O . VAL A 1 84 ? 10.942 -5.195 -11.172 1.00 93.00 84 VAL A O 1
ATOM 682 N N . SER A 1 85 ? 12.787 -5.885 -10.105 1.00 95.19 85 SER A N 1
ATOM 683 C CA . SER A 1 85 ? 12.072 -6.799 -9.210 1.00 95.19 85 SER A CA 1
ATOM 684 C C . SER A 1 85 ? 11.421 -6.032 -8.063 1.00 95.19 85 SER A C 1
ATOM 686 O O . SER A 1 85 ? 12.103 -5.307 -7.345 1.00 95.19 85 SER A O 1
ATOM 688 N N . LEU A 1 86 ? 10.126 -6.259 -7.858 1.00 95.19 86 LEU A N 1
ATOM 689 C CA . LEU A 1 86 ? 9.349 -5.743 -6.734 1.00 95.19 86 LEU A CA 1
ATOM 690 C C . LEU A 1 86 ? 8.888 -6.899 -5.839 1.00 95.19 86 LEU A C 1
ATOM 692 O O . LEU A 1 86 ? 8.594 -8.003 -6.308 1.00 95.19 86 LEU A O 1
ATOM 696 N N . SER A 1 87 ? 8.826 -6.654 -4.538 1.00 95.31 87 SER A N 1
ATOM 697 C CA . SER A 1 87 ? 8.626 -7.657 -3.493 1.00 95.31 87 SER A CA 1
ATOM 698 C C . SER A 1 87 ? 7.739 -7.138 -2.355 1.00 95.31 87 SER A C 1
ATOM 700 O O . SER A 1 87 ? 7.138 -6.073 -2.457 1.00 95.31 87 SER A O 1
ATOM 702 N N . GLU A 1 88 ? 7.577 -7.925 -1.287 1.00 95.19 88 GLU A N 1
ATOM 703 C CA . GLU A 1 88 ? 6.761 -7.525 -0.135 1.00 95.19 88 GLU A CA 1
ATOM 704 C C . GLU A 1 88 ? 7.228 -6.180 0.446 1.00 95.19 88 GLU A C 1
ATOM 706 O O . GLU A 1 88 ? 8.400 -6.011 0.769 1.00 95.19 88 GLU A O 1
ATOM 711 N N . GLY A 1 89 ? 6.290 -5.243 0.609 1.00 93.88 89 GLY A N 1
ATOM 712 C CA . GLY A 1 89 ? 6.558 -3.884 1.095 1.00 93.88 89 GLY A CA 1
ATOM 713 C C . GLY A 1 89 ? 6.796 -2.849 -0.011 1.00 93.88 89 GLY A C 1
ATOM 714 O O . GLY A 1 89 ? 6.750 -1.648 0.268 1.00 93.88 89 GLY A O 1
ATOM 715 N N . ASP A 1 90 ? 6.972 -3.284 -1.259 1.00 94.75 90 ASP A N 1
ATOM 716 C CA . ASP A 1 90 ? 7.047 -2.389 -2.413 1.00 94.75 90 ASP A CA 1
ATOM 717 C C . ASP A 1 90 ? 5.644 -1.978 -2.904 1.00 94.75 90 ASP A C 1
ATOM 719 O O . ASP A 1 90 ? 4.622 -2.604 -2.579 1.00 94.75 90 ASP A O 1
ATOM 723 N N . ALA A 1 91 ? 5.590 -0.904 -3.693 1.00 93.38 91 ALA A N 1
ATOM 724 C CA . ALA A 1 91 ? 4.363 -0.342 -4.245 1.00 93.38 91 ALA A CA 1
ATOM 725 C C . ALA A 1 91 ? 4.478 -0.085 -5.758 1.00 93.38 91 ALA A C 1
ATOM 727 O O . ALA A 1 91 ? 5.567 -0.039 -6.323 1.00 93.38 91 ALA A O 1
ATOM 728 N N . CYS A 1 92 ? 3.332 0.066 -6.418 1.00 92.19 92 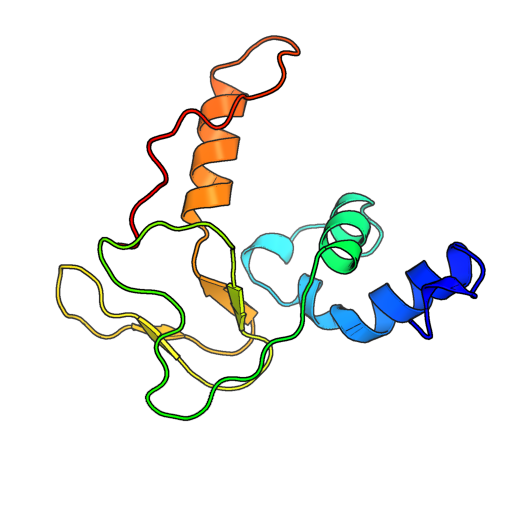CYS A N 1
ATOM 729 C CA . CYS A 1 92 ? 3.213 0.558 -7.791 1.00 92.19 92 CYS A CA 1
ATOM 730 C C . CYS A 1 92 ? 2.123 1.638 -7.844 1.00 92.19 92 CYS A C 1
ATOM 732 O O . CYS A 1 92 ? 1.178 1.594 -7.047 1.00 92.19 92 CYS A O 1
ATOM 734 N N . GLY A 1 93 ? 2.196 2.565 -8.800 1.00 90.94 93 GLY A N 1
ATOM 735 C CA . GLY A 1 93 ? 1.225 3.658 -8.910 1.00 90.94 93 GLY A CA 1
ATOM 736 C C . GLY A 1 93 ? 1.522 4.857 -7.995 1.00 90.94 93 GLY A C 1
ATOM 737 O O . GLY A 1 93 ? 0.640 5.687 -7.773 1.00 90.94 93 GLY A O 1
ATOM 738 N N . GLU A 1 94 ? 2.726 4.937 -7.414 1.00 90.62 94 GLU A N 1
ATOM 739 C CA . GLU A 1 94 ? 3.164 6.006 -6.498 1.00 90.62 94 GLU A CA 1
ATOM 740 C C . GLU A 1 94 ? 3.144 7.405 -7.132 1.00 90.62 94 GLU A C 1
ATOM 742 O O . GLU A 1 94 ? 3.043 8.409 -6.423 1.00 90.62 94 GLU A O 1
ATOM 747 N N . GLU A 1 95 ? 3.151 7.485 -8.460 1.00 87.44 95 GLU A N 1
ATOM 748 C CA . GLU A 1 95 ? 2.921 8.694 -9.241 1.00 87.44 95 GLU A CA 1
ATOM 749 C C . GLU A 1 95 ? 1.609 9.397 -8.864 1.00 87.44 95 GLU A C 1
ATOM 751 O O . GLU A 1 95 ? 1.565 10.624 -8.860 1.00 87.44 95 GLU A O 1
ATOM 756 N N . LEU A 1 96 ? 0.570 8.661 -8.444 1.00 90.38 96 LEU A N 1
ATOM 757 C CA . LEU A 1 96 ? -0.678 9.259 -7.957 1.00 90.38 96 LEU A CA 1
ATOM 758 C C . LEU A 1 96 ? -0.468 10.091 -6.690 1.00 90.38 96 LEU A C 1
ATOM 760 O O . LEU A 1 96 ? -1.032 11.180 -6.559 1.00 90.38 96 LEU A O 1
ATOM 764 N N . LEU A 1 97 ? 0.338 9.577 -5.758 1.00 88.50 97 LEU A N 1
ATOM 765 C CA . LEU A 1 97 ? 0.658 10.282 -4.524 1.00 88.50 97 LEU A CA 1
ATOM 766 C C . LEU A 1 97 ? 1.587 11.461 -4.810 1.00 88.50 97 LEU A C 1
ATOM 768 O O . LEU A 1 97 ? 1.330 12.560 -4.324 1.00 88.50 97 LEU A O 1
ATOM 772 N N . ARG A 1 98 ? 2.622 11.253 -5.634 1.00 88.62 98 ARG A N 1
ATOM 773 C CA . ARG A 1 98 ? 3.540 12.316 -6.063 1.00 88.62 98 ARG A CA 1
ATOM 774 C C . ARG A 1 98 ? 2.777 13.483 -6.690 1.00 88.62 98 ARG A C 1
ATOM 776 O O . ARG A 1 98 ? 2.916 14.608 -6.225 1.00 88.62 98 ARG A O 1
ATOM 783 N N . TRP A 1 99 ? 1.915 13.196 -7.665 1.00 87.69 99 TRP A N 1
ATOM 784 C CA . TRP A 1 99 ? 1.083 14.196 -8.329 1.00 87.69 99 TRP A CA 1
ATOM 785 C C . TRP A 1 99 ? 0.207 14.962 -7.335 1.00 87.69 99 TRP A C 1
ATOM 787 O O . TRP A 1 99 ? 0.151 16.188 -7.374 1.00 87.69 99 TRP A O 1
ATOM 797 N N . TYR A 1 100 ? -0.453 14.262 -6.406 1.00 85.94 100 TYR A N 1
ATOM 798 C CA . TYR A 1 100 ? -1.273 14.920 -5.388 1.00 85.94 100 TYR A CA 1
ATOM 799 C C . TYR A 1 100 ? -0.446 15.873 -4.512 1.00 85.94 100 TYR A C 1
ATOM 801 O O . TYR A 1 100 ? -0.872 16.999 -4.247 1.00 85.94 100 TYR A O 1
ATOM 809 N N . LEU A 1 101 ? 0.739 15.438 -4.076 1.00 86.06 101 LEU A N 1
ATOM 810 C CA . LEU A 1 101 ? 1.624 16.241 -3.235 1.00 86.06 101 LEU A CA 1
ATOM 811 C C . LEU A 1 101 ? 2.143 17.479 -3.975 1.00 86.06 101 LEU A C 1
ATOM 813 O O . LEU A 1 101 ? 2.103 18.573 -3.411 1.00 86.06 101 LEU A O 1
ATOM 817 N N . GLU A 1 102 ? 2.542 17.337 -5.239 1.00 86.31 102 GLU A N 1
ATOM 818 C CA . GLU A 1 102 ? 2.947 18.455 -6.100 1.00 86.31 102 GLU A CA 1
ATOM 819 C C . GLU A 1 102 ? 1.821 19.493 -6.215 1.00 86.31 102 GLU A C 1
ATOM 821 O O . GLU A 1 102 ? 2.027 20.662 -5.888 1.00 86.31 102 GLU A O 1
ATOM 826 N N . GLN A 1 103 ? 0.596 19.060 -6.534 1.00 82.56 103 GLN A N 1
ATOM 827 C CA . GLN A 1 103 ? -0.568 19.953 -6.611 1.00 82.56 103 GLN A CA 1
ATOM 828 C C . GLN A 1 103 ? -0.873 20.645 -5.274 1.00 82.56 103 GLN A C 1
ATOM 830 O O . GLN A 1 103 ? -1.204 21.830 -5.249 1.00 82.56 103 GLN A O 1
ATOM 835 N N . SER A 1 104 ? -0.737 19.930 -4.153 1.00 73.12 104 SER A N 1
ATOM 836 C CA . SER A 1 104 ? -0.984 20.486 -2.817 1.00 73.12 104 SER A CA 1
ATOM 837 C C . SER A 1 104 ? 0.025 21.567 -2.416 1.00 73.12 104 SER A C 1
ATOM 839 O O . SER A 1 104 ? -0.328 22.499 -1.693 1.00 73.12 104 SER A O 1
ATOM 841 N N . SER A 1 105 ? 1.263 21.469 -2.912 1.00 62.12 105 SER A N 1
ATOM 842 C CA . SER A 1 105 ? 2.324 22.446 -2.651 1.00 62.12 105 SER A CA 1
ATOM 843 C C . SER A 1 105 ? 2.133 23.751 -3.433 1.00 62.12 105 SER A C 1
ATOM 845 O O . SER A 1 105 ? 2.487 24.826 -2.948 1.00 62.12 105 SER A O 1
ATOM 847 N N . GLU A 1 106 ? 1.508 23.668 -4.610 1.00 59.75 106 GLU A N 1
ATOM 848 C CA . GLU A 1 106 ? 1.182 24.815 -5.463 1.00 59.75 106 GLU A CA 1
ATOM 849 C C . GLU A 1 106 ? -0.121 25.506 -5.030 1.00 59.75 106 GLU A C 1
ATOM 851 O O . GLU A 1 106 ? -0.285 26.717 -5.198 1.00 59.75 106 GLU A O 1
ATOM 856 N N . SER A 1 107 ? -1.046 24.763 -4.415 1.00 54.59 107 SER A N 1
ATOM 857 C CA . SER A 1 107 ? -2.295 25.302 -3.888 1.00 54.59 107 SER A CA 1
ATOM 858 C C . SER A 1 107 ? -2.138 25.787 -2.444 1.00 54.59 107 SER A C 1
ATOM 860 O O . SER A 1 107 ? -2.490 25.092 -1.489 1.00 54.59 107 SER A O 1
ATOM 862 N N . LYS A 1 108 ? -1.696 27.035 -2.259 1.00 51.00 108 LYS A N 1
ATOM 863 C CA . LYS A 1 108 ? -2.114 27.769 -1.057 1.00 51.00 108 LYS A CA 1
ATOM 864 C C . LYS A 1 108 ? -3.641 27.895 -1.118 1.00 51.00 108 LYS A C 1
ATOM 866 O O . LYS A 1 108 ? -4.169 28.441 -2.080 1.00 51.00 108 LYS A O 1
ATOM 871 N N . GLU A 1 109 ? -4.318 27.397 -0.083 1.00 47.53 109 GLU A N 1
ATOM 872 C CA . GLU A 1 109 ? -5.750 27.592 0.199 1.00 47.53 109 GLU A CA 1
ATOM 873 C C . GLU A 1 109 ? -6.749 26.609 -0.470 1.00 47.53 109 GLU A C 1
ATOM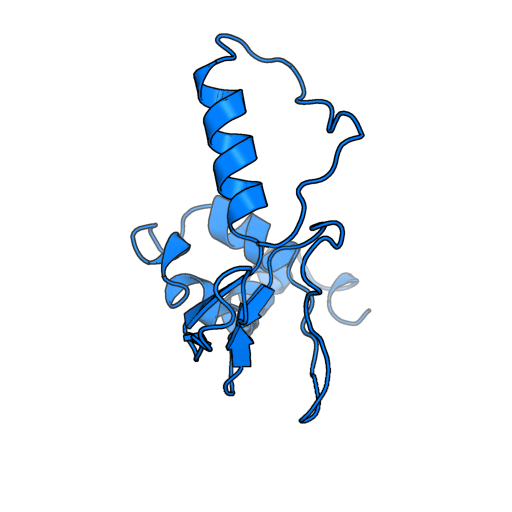 875 O O . GLU A 1 109 ? -7.280 26.810 -1.560 1.00 47.53 109 GLU A O 1
ATOM 880 N N . GLY A 1 110 ? -7.071 25.536 0.265 1.00 51.81 110 GLY A N 1
ATOM 881 C CA . GLY A 1 110 ? -8.455 25.115 0.546 1.00 51.81 110 GLY A CA 1
ATOM 882 C C . GLY A 1 110 ? -9.410 24.731 -0.595 1.00 51.81 110 GLY A C 1
ATOM 883 O O . GLY A 1 110 ? -10.613 24.641 -0.345 1.00 51.81 110 GLY A O 1
ATOM 884 N N . LYS A 1 111 ? -8.958 24.489 -1.829 1.00 43.12 111 LYS A N 1
ATOM 885 C CA . LYS A 1 111 ? -9.844 24.046 -2.924 1.00 43.12 111 LYS A CA 1
ATOM 886 C C . LYS A 1 111 ? -9.816 22.532 -3.122 1.00 43.12 111 LYS A C 1
ATOM 888 O O . LYS A 1 111 ? -8.758 21.923 -3.220 1.00 43.12 111 LYS A O 1
ATOM 893 N N . LYS A 1 112 ? -11.009 21.932 -3.258 1.00 46.44 112 LYS A N 1
ATOM 894 C CA . LYS A 1 112 ? -11.194 20.551 -3.737 1.00 46.44 112 LYS A CA 1
ATOM 895 C C . LYS A 1 112 ? -10.403 20.358 -5.033 1.00 46.44 112 LYS A C 1
ATOM 897 O O . LYS A 1 112 ? -10.747 20.953 -6.056 1.00 46.44 112 LYS A O 1
ATOM 902 N N . ILE A 1 113 ? -9.380 19.510 -4.980 1.00 49.78 113 ILE A N 1
ATOM 903 C CA . ILE A 1 113 ? -8.568 19.143 -6.139 1.00 49.78 113 ILE A CA 1
ATOM 904 C C . ILE A 1 113 ? -9.458 18.319 -7.072 1.00 49.78 113 ILE A C 1
ATOM 906 O O . ILE A 1 113 ? -9.826 17.180 -6.786 1.00 49.78 113 ILE A O 1
ATOM 910 N N . LYS A 1 114 ? -9.892 18.935 -8.172 1.00 45.19 114 LYS A N 1
ATOM 911 C CA . LYS A 1 114 ? -10.647 18.255 -9.224 1.00 45.19 114 LYS A CA 1
ATOM 912 C C . LYS A 1 114 ? -9.628 17.459 -10.037 1.00 45.19 114 LYS A C 1
ATOM 914 O O . LYS A 1 114 ? -8.786 18.072 -10.685 1.00 45.19 114 LYS A O 1
ATOM 919 N N . LEU A 1 115 ? -9.705 16.125 -9.996 1.00 49.91 115 LEU A N 1
ATOM 920 C CA . LEU A 1 115 ? -8.956 15.223 -10.882 1.00 49.91 115 LEU A CA 1
ATOM 921 C C . LEU A 1 115 ? -9.317 15.567 -12.339 1.00 49.91 115 LEU A C 1
ATOM 923 O O . LEU A 1 115 ? -10.283 15.043 -12.894 1.00 49.91 115 LEU A O 1
ATOM 927 N N . GLN A 1 116 ? -8.618 16.527 -12.949 1.00 43.94 116 GLN A N 1
ATOM 928 C CA . GLN A 1 116 ? -8.823 16.885 -14.347 1.00 43.94 116 GLN A CA 1
ATOM 929 C C . GLN A 1 116 ? -8.167 15.823 -15.227 1.00 43.94 116 GLN A C 1
ATOM 931 O O . GLN A 1 116 ? -7.012 15.967 -15.591 1.00 43.94 116 GLN A O 1
ATOM 936 N N . GLY A 1 117 ? -8.921 14.767 -15.545 1.00 45.56 117 GLY A N 1
ATOM 937 C CA . GLY A 1 117 ? -9.057 14.114 -16.861 1.00 45.56 117 GLY A CA 1
ATOM 938 C C . GLY A 1 117 ? -7.848 13.661 -17.700 1.00 45.56 117 GLY A C 1
ATOM 939 O O . GLY A 1 117 ? -8.062 12.901 -18.638 1.00 45.56 117 GLY A O 1
ATOM 940 N N . LYS A 1 118 ? -6.610 14.059 -17.419 1.00 47.75 118 LYS A N 1
ATOM 941 C CA . LYS A 1 118 ? -5.393 13.456 -17.966 1.00 47.75 118 LYS A CA 1
ATOM 942 C C . LYS A 1 118 ? -4.827 12.597 -16.852 1.00 47.75 118 LYS A C 1
ATOM 944 O O . LYS A 1 118 ? -4.054 13.083 -16.036 1.00 47.75 118 LYS A O 1
ATOM 949 N N . GLY A 1 119 ? -5.320 11.368 -16.721 1.00 54.66 119 GLY A N 1
ATOM 950 C CA . GLY A 1 119 ? -4.732 10.485 -15.720 1.00 54.66 119 GLY A CA 1
ATOM 951 C C . GLY A 1 119 ? -3.271 10.214 -16.062 1.00 54.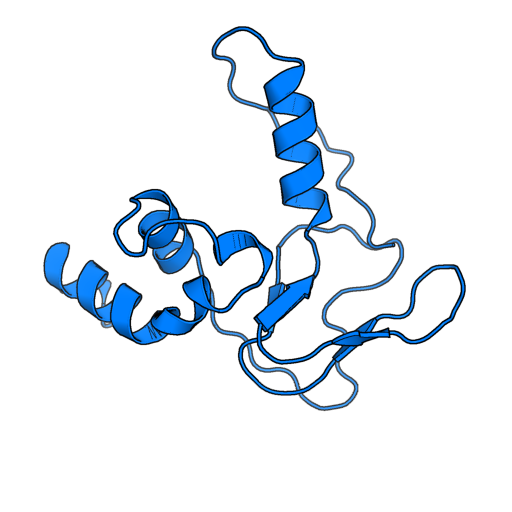66 119 GLY A C 1
ATOM 952 O O . GLY A 1 119 ? -2.853 10.319 -17.217 1.00 54.66 119 GLY A O 1
ATOM 953 N N . LEU A 1 120 ? -2.507 9.926 -15.019 1.00 60.06 120 LEU A N 1
ATOM 954 C CA . LEU A 1 120 ? -1.090 9.626 -15.132 1.00 60.06 120 LEU A CA 1
ATOM 955 C C . LEU A 1 120 ? -0.928 8.328 -15.917 1.00 60.06 120 LEU A C 1
ATOM 957 O O . LEU A 1 120 ? -1.758 7.423 -15.803 1.00 60.06 120 LEU A O 1
ATOM 961 N N . THR A 1 121 ? 0.102 8.260 -16.744 1.00 66.38 121 THR A N 1
ATOM 962 C CA . THR A 1 121 ? 0.479 7.031 -17.432 1.00 66.38 121 THR A CA 1
ATOM 963 C C . THR A 1 121 ? 1.490 6.277 -16.585 1.00 66.38 121 THR A C 1
ATOM 965 O O . THR A 1 121 ? 2.328 6.907 -15.953 1.00 66.38 121 THR A O 1
ATOM 968 N N . SER A 1 122 ? 1.409 4.947 -16.574 1.00 65.31 122 SER A N 1
ATOM 969 C CA . SER A 1 122 ? 2.447 4.114 -15.957 1.00 65.31 122 SER A CA 1
ATOM 970 C C . SER A 1 122 ? 3.745 4.264 -16.747 1.00 65.31 122 SER A C 1
ATOM 972 O O . SER A 1 122 ? 3.712 4.071 -17.970 1.00 65.31 122 SER A O 1
ATOM 974 N N . ASP A 1 123 ? 4.837 4.556 -16.041 1.00 60.16 123 ASP A N 1
ATOM 975 C CA . ASP A 1 123 ? 6.213 4.564 -16.568 1.00 60.16 123 ASP A CA 1
ATOM 976 C C . ASP A 1 123 ? 6.657 3.165 -17.049 1.00 60.16 123 ASP A C 1
ATOM 978 O O . ASP A 1 123 ? 6.142 2.156 -16.499 1.00 60.16 123 ASP A O 1
#

InterPro domains:
  IPR000595 Cyclic nucleotide-binding domain [PS50042] (29-97)
  IPR014710 RmlC-like jelly roll fold [G3DSA:2.60.120.10] (1-110)
  IPR018490 Cyclic nucleotide-binding domain superfamily [SSF51206] (16-105)

Organism: Pisum sativum (NCBI:txid3888)

pLDDT: mean 84.18, std 14.56, range [43.12, 96.12]

Sequence (123 aa):
MVLENLPEDLVTDIRRHLFKFVKKVRIFSLMDEDEPILDAIRERLVQTTYIKGSKVLSQGGLVQKMVFIVRGKLESIGEDRIPVSLSEGDACGEELLRWYLEQSSESKEGKKIKLQGKGLTSD

Radius of gyration: 16.54 Å; chains: 1; bounding box: 38×44×38 Å

Secondary structure (DSSP, 8-state):
--GGGS-HHHHHHHHHHHTGGGGGSGGGTTS-TT-HHHHHHHHH-------TT--SS-BTSB----EE--SS-EEEE-TT--EEEE-TT-EE-THHHHHHHHHHHH--S-------S-PPBB-

Foldseek 3Di:
DVLVPDDPVVSLVVLCVVVVLLCLQPVNVPPDSPPVVVSVVSVPDDDDDDDPPDDPADAQDFQDDKDAAQADWDWDQYPVRDTDIDGHNYMFSCVVVVVVVVVVVVDDDDDDPDPPDPGDGGD